Protein AF-A0A9R1TKK9-F1 (afdb_monomer)

Organism: NCBI:txid64838

Nearest PDB structures (foldseek):
  8cr1-assembly1_D  TM=7.725E-01  e=4.213E-05  Homo sapiens
  7tut-assembly1_8  TM=3.508E-01  e=3.338E-03  Canis lupus

InterPro domains:
  IPR028945 Get1 family [PF04420] (3-150)
  IPR029012 Helix hairpin bin domain superfamily [G3DSA:1.10.287.660] (28-94)

Mean predicted aligned error: 10.41 Å

pLDDT: mean 79.38, std 7.48, range [54.69, 91.5]

Structure (mmCIF, N/CA/C/O backbone):
data_AF-A0A9R1TKK9-F1
#
_entry.id   AF-A0A9R1TKK9-F1
#
loop_
_atom_site.group_PDB
_atom_site.id
_atom_site.type_symbol
_atom_site.label_atom_id
_atom_site.label_alt_id
_atom_site.label_comp_id
_atom_site.label_asym_id
_atom_site.label_entity_id
_atom_site.label_seq_id
_atom_site.pdbx_PDB_ins_code
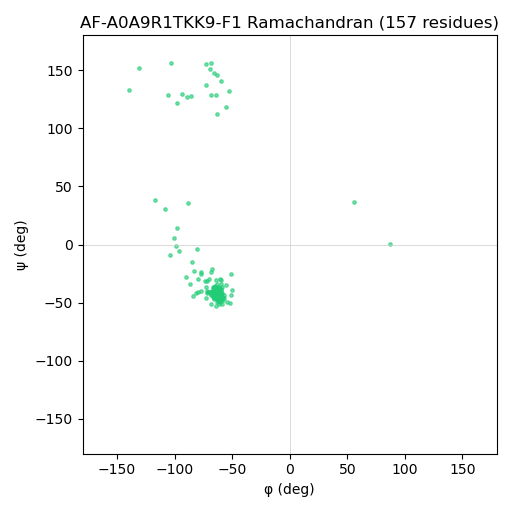_atom_site.Cartn_x
_atom_site.Cartn_y
_atom_site.Cartn_z
_atom_site.occupancy
_atom_site.B_iso_or_equiv
_atom_site.auth_seq_id
_atom_site.auth_comp_id
_atom_site.auth_asym_id
_atom_site.auth_atom_id
_atom_site.pdbx_PDB_model_num
ATOM 1 N N . MET A 1 1 ? 19.587 -10.840 -26.053 1.00 54.69 1 MET A N 1
ATOM 2 C CA . MET A 1 1 ? 18.250 -10.452 -26.552 1.00 54.69 1 MET A CA 1
ATOM 3 C C . MET A 1 1 ? 17.150 -10.858 -25.569 1.00 54.69 1 MET A C 1
ATOM 5 O O . MET A 1 1 ? 16.630 -9.990 -24.890 1.00 54.69 1 MET A O 1
ATOM 9 N N . SER A 1 2 ? 16.843 -12.150 -25.385 1.00 66.88 2 SER A N 1
ATOM 10 C CA . SER A 1 2 ? 15.667 -12.594 -24.603 1.00 66.88 2 SER A CA 1
ATOM 11 C C . SER A 1 2 ? 15.755 -12.356 -23.087 1.00 66.88 2 SER A C 1
ATOM 13 O O . SER A 1 2 ? 14.739 -12.148 -22.432 1.00 66.88 2 SER A O 1
ATOM 15 N N . THR A 1 3 ? 16.958 -12.361 -22.510 1.00 74.88 3 THR A N 1
ATOM 16 C CA . THR A 1 3 ? 17.160 -12.259 -21.055 1.00 74.88 3 THR A CA 1
ATOM 17 C C . THR A 1 3 ? 16.78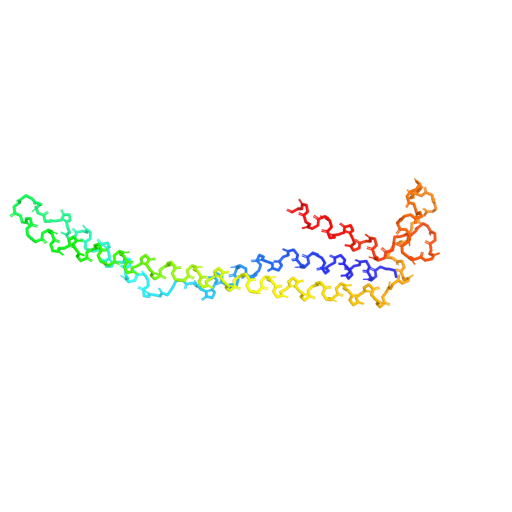4 -10.888 -20.494 1.00 74.88 3 THR A C 1
ATOM 19 O O . THR A 1 3 ? 16.105 -10.828 -19.477 1.00 74.88 3 THR A O 1
ATOM 22 N N . LEU A 1 4 ? 17.138 -9.786 -21.165 1.00 73.56 4 LEU A N 1
ATOM 23 C CA . LEU A 1 4 ? 16.792 -8.425 -20.721 1.00 73.56 4 LEU A CA 1
ATOM 24 C C . LEU A 1 4 ? 15.287 -8.155 -20.776 1.00 73.56 4 LEU A C 1
ATOM 26 O O . LEU A 1 4 ? 14.731 -7.527 -19.872 1.00 73.56 4 LEU A O 1
ATOM 30 N N . PHE A 1 5 ? 14.616 -8.663 -21.808 1.00 74.69 5 PHE A N 1
ATOM 31 C CA . PHE A 1 5 ? 13.164 -8.591 -21.912 1.00 74.69 5 PHE A CA 1
ATOM 32 C C . PHE A 1 5 ? 12.489 -9.356 -20.767 1.00 74.69 5 PHE A C 1
ATOM 34 O O . PHE A 1 5 ? 11.639 -8.798 -20.075 1.00 74.69 5 PHE A O 1
ATOM 41 N N . ILE A 1 6 ? 12.918 -10.594 -20.501 1.00 78.75 6 ILE A N 1
ATOM 42 C CA . ILE A 1 6 ? 12.374 -11.418 -19.409 1.00 78.75 6 ILE A CA 1
ATOM 43 C C . ILE A 1 6 ? 12.658 -10.777 -18.042 1.00 78.75 6 ILE A C 1
ATOM 45 O O . ILE A 1 6 ? 11.768 -10.700 -17.198 1.00 78.75 6 ILE A O 1
ATOM 49 N N . ILE A 1 7 ? 13.870 -10.266 -17.815 1.00 79.00 7 ILE A N 1
ATOM 50 C CA . ILE A 1 7 ? 14.256 -9.630 -16.545 1.00 79.00 7 ILE A CA 1
ATOM 51 C C . ILE A 1 7 ? 13.472 -8.334 -16.320 1.00 79.00 7 ILE A C 1
ATOM 53 O O . ILE A 1 7 ? 12.946 -8.120 -15.232 1.00 79.00 7 ILE A O 1
ATOM 57 N N . SER A 1 8 ? 13.347 -7.478 -17.339 1.00 76.56 8 SER A N 1
ATOM 58 C CA . SER A 1 8 ? 12.584 -6.233 -17.204 1.00 76.56 8 SER A CA 1
ATOM 59 C C . SER A 1 8 ? 11.106 -6.523 -16.951 1.00 76.56 8 SER A C 1
ATOM 61 O O . SER A 1 8 ? 10.565 -6.073 -15.948 1.00 76.56 8 SER A O 1
ATOM 63 N N . THR A 1 9 ? 10.459 -7.339 -17.785 1.00 79.81 9 THR A N 1
ATOM 64 C CA . THR A 1 9 ? 9.035 -7.683 -17.621 1.00 79.81 9 THR A CA 1
ATOM 65 C C . THR A 1 9 ? 8.737 -8.356 -16.281 1.00 79.81 9 THR A C 1
ATOM 67 O O . THR A 1 9 ? 7.783 -7.966 -15.606 1.00 79.81 9 THR A O 1
ATOM 70 N N . SER A 1 10 ? 9.573 -9.302 -15.842 1.00 80.38 10 SER A N 1
ATOM 71 C CA . SER A 1 10 ? 9.415 -9.950 -14.533 1.00 80.38 10 SER A CA 1
ATOM 72 C C . SER A 1 10 ? 9.585 -8.978 -13.361 1.00 80.38 10 SER A C 1
ATOM 74 O O . SER A 1 10 ? 8.819 -9.061 -12.401 1.00 80.38 10 SER A O 1
ATOM 76 N N . LEU A 1 11 ? 10.504 -8.010 -13.446 1.00 79.62 11 LEU A N 1
ATOM 77 C CA . LEU A 1 11 ? 10.680 -6.980 -12.417 1.00 79.62 11 LEU A CA 1
ATOM 78 C C . LEU A 1 11 ? 9.426 -6.103 -12.257 1.00 79.62 11 LEU A C 1
ATOM 80 O O . LEU A 1 11 ? 9.026 -5.800 -11.129 1.00 79.62 11 LEU A O 1
ATOM 84 N N . TYR A 1 12 ? 8.780 -5.723 -13.365 1.00 78.50 12 TYR A N 1
ATOM 85 C CA . TYR A 1 12 ? 7.539 -4.941 -13.324 1.00 78.50 12 TYR A CA 1
ATOM 86 C C . TYR A 1 12 ? 6.353 -5.767 -12.814 1.00 78.50 12 TYR A C 1
ATOM 88 O O . TYR A 1 12 ? 5.597 -5.279 -11.973 1.00 78.50 12 TYR A O 1
ATOM 96 N N . LEU A 1 13 ? 6.225 -7.033 -13.224 1.00 80.44 13 LEU A N 1
ATOM 97 C CA . LEU A 1 13 ? 5.207 -7.937 -12.671 1.00 80.44 13 LEU A CA 1
ATOM 98 C C . LEU A 1 13 ? 5.378 -8.124 -11.160 1.00 80.44 13 LEU A C 1
ATOM 100 O O . LEU A 1 13 ? 4.409 -8.058 -10.404 1.00 80.44 13 LEU A O 1
ATOM 104 N N . PHE A 1 14 ? 6.617 -8.283 -10.697 1.00 80.69 14 PHE A N 1
ATOM 105 C CA . PHE A 1 14 ? 6.912 -8.391 -9.273 1.00 80.69 14 PHE A CA 1
ATOM 106 C C . PHE A 1 14 ? 6.528 -7.112 -8.517 1.00 80.69 14 PHE A C 1
ATOM 108 O O . PHE A 1 14 ? 5.917 -7.181 -7.449 1.00 80.69 14 PHE A O 1
ATOM 115 N N . SER A 1 15 ? 6.799 -5.938 -9.097 1.00 79.19 15 SER A N 1
ATOM 116 C CA . SER A 1 15 ? 6.416 -4.646 -8.511 1.00 79.19 15 SER A CA 1
ATOM 117 C C . SER A 1 15 ? 4.905 -4.485 -8.301 1.00 79.19 15 SER A C 1
ATOM 119 O O . SER A 1 15 ? 4.494 -3.851 -7.329 1.00 79.19 15 SER A O 1
ATOM 121 N N . TYR A 1 16 ? 4.083 -5.113 -9.149 1.00 80.75 16 TYR A N 1
ATOM 122 C CA . TYR A 1 16 ? 2.624 -5.113 -9.024 1.00 80.75 16 TYR A CA 1
ATOM 123 C C . TYR A 1 16 ? 2.130 -5.993 -7.866 1.00 80.75 16 TYR A C 1
ATOM 125 O O . TYR A 1 16 ? 1.182 -5.646 -7.162 1.00 80.75 16 TYR A O 1
ATOM 133 N N . VAL A 1 17 ? 2.795 -7.125 -7.629 1.00 83.00 17 VAL A N 1
ATOM 134 C CA . VAL A 1 17 ? 2.405 -8.092 -6.590 1.00 83.00 17 VAL A CA 1
ATOM 135 C C . VAL A 1 17 ? 2.859 -7.646 -5.191 1.00 83.00 17 VAL A C 1
ATOM 137 O O . VAL A 1 17 ? 2.178 -7.926 -4.200 1.00 83.00 17 VAL A O 1
ATOM 140 N N . ILE A 1 18 ? 3.965 -6.898 -5.092 1.00 84.88 18 ILE A N 1
ATOM 141 C CA . ILE A 1 18 ? 4.553 -6.445 -3.819 1.00 84.88 18 ILE A CA 1
ATOM 142 C C . ILE A 1 18 ? 3.544 -5.740 -2.882 1.00 84.88 18 ILE A C 1
ATOM 144 O O . ILE A 1 18 ? 3.460 -6.141 -1.720 1.00 84.88 18 ILE A O 1
ATOM 148 N N . PRO A 1 19 ? 2.748 -4.737 -3.308 1.00 83.75 19 PRO A N 1
ATOM 149 C CA . PRO A 1 19 ? 1.783 -4.073 -2.427 1.00 83.75 19 PRO A CA 1
ATOM 150 C C . PRO A 1 19 ? 0.738 -5.026 -1.833 1.00 83.75 19 PRO A C 1
ATOM 152 O O . PRO A 1 19 ? 0.347 -4.873 -0.673 1.00 83.75 19 PRO A O 1
ATOM 155 N N . SER A 1 20 ? 0.296 -6.020 -2.605 1.00 85.12 20 SER A N 1
ATOM 156 C CA . SER A 1 20 ? -0.656 -7.040 -2.154 1.00 85.12 20 SER A CA 1
ATOM 157 C C . SER A 1 20 ? -0.026 -7.959 -1.110 1.00 85.12 20 SER A C 1
ATOM 159 O O . SER A 1 20 ? -0.623 -8.207 -0.061 1.00 85.12 20 SER A O 1
ATOM 161 N N . VAL A 1 21 ? 1.220 -8.379 -1.340 1.00 86.25 21 VAL A N 1
ATOM 162 C CA . VAL A 1 21 ? 1.993 -9.189 -0.389 1.00 86.25 21 VAL A CA 1
ATOM 163 C C . VAL A 1 21 ? 2.266 -8.414 0.902 1.00 86.25 21 VAL A C 1
ATOM 165 O O . VAL A 1 21 ? 2.040 -8.944 1.985 1.00 86.25 21 VAL A O 1
ATOM 168 N N . ILE A 1 22 ? 2.658 -7.138 0.820 1.00 88.00 22 ILE A N 1
ATOM 169 C CA . ILE A 1 22 ? 2.870 -6.274 1.994 1.00 88.00 22 ILE A CA 1
ATOM 170 C C . ILE A 1 22 ? 1.585 -6.156 2.814 1.00 88.00 22 ILE A C 1
ATOM 172 O O . ILE A 1 22 ? 1.618 -6.322 4.032 1.00 88.00 22 ILE A O 1
ATOM 176 N N . LYS A 1 23 ? 0.436 -5.902 2.175 1.00 86.38 23 LYS A N 1
ATOM 177 C CA . LYS A 1 23 ? -0.856 -5.835 2.878 1.00 86.38 23 LYS A CA 1
ATOM 178 C C . LYS A 1 23 ? -1.193 -7.143 3.589 1.00 86.38 23 LYS A C 1
ATOM 180 O O . LYS A 1 23 ? -1.725 -7.093 4.700 1.00 86.38 23 LYS A O 1
ATOM 185 N N . TYR A 1 24 ? -0.886 -8.277 2.961 1.00 87.06 24 TYR A N 1
ATOM 186 C CA . TYR A 1 24 ? -1.112 -9.600 3.533 1.00 87.06 24 TYR A CA 1
ATOM 187 C C . TYR A 1 24 ? -0.190 -9.864 4.730 1.00 87.06 24 TYR A C 1
ATOM 189 O O . TYR A 1 24 ? -0.683 -10.154 5.816 1.00 87.06 24 TYR A O 1
ATOM 197 N N . ILE A 1 25 ? 1.122 -9.659 4.577 1.00 86.38 25 ILE A N 1
ATOM 198 C CA . ILE A 1 25 ? 2.121 -9.848 5.644 1.00 86.38 25 ILE A CA 1
ATOM 199 C C . ILE A 1 25 ? 1.836 -8.921 6.825 1.00 86.38 25 ILE A C 1
ATOM 201 O O . ILE A 1 25 ? 1.789 -9.368 7.968 1.00 86.38 25 ILE A O 1
ATOM 205 N N . VAL A 1 26 ? 1.600 -7.633 6.566 1.00 86.19 26 VAL A N 1
ATOM 206 C CA . VAL A 1 26 ? 1.278 -6.666 7.622 1.00 86.19 26 VAL A CA 1
ATOM 207 C C . VAL A 1 26 ? -0.078 -7.001 8.251 1.00 86.19 26 VAL A C 1
ATOM 209 O O . VAL A 1 26 ? -0.236 -6.878 9.458 1.00 86.19 26 VAL A O 1
ATOM 212 N N . GLY A 1 27 ? -1.060 -7.464 7.476 1.00 82.81 27 GLY A N 1
ATOM 213 C CA . GLY A 1 27 ? -2.333 -7.944 8.020 1.00 82.81 27 GLY A CA 1
ATOM 214 C C . GLY A 1 27 ? -2.177 -9.148 8.944 1.00 82.81 27 GLY A C 1
ATOM 215 O O . GLY A 1 27 ? -2.822 -9.193 9.987 1.00 82.81 27 GLY A O 1
ATOM 216 N N . TRP A 1 28 ? -1.294 -10.076 8.588 1.00 82.50 28 TRP A N 1
ATOM 217 C CA . TRP A 1 28 ? -0.985 -11.253 9.390 1.00 82.50 28 TRP A CA 1
ATOM 218 C C . TRP A 1 28 ? -0.195 -10.907 10.657 1.00 82.50 28 TRP A C 1
ATOM 220 O O . TRP A 1 28 ? -0.499 -11.416 11.731 1.00 82.50 28 TRP A O 1
ATOM 230 N N . PHE A 1 29 ? 0.770 -9.990 10.565 1.00 78.75 29 PHE A N 1
ATOM 231 C CA . PHE A 1 29 ? 1.546 -9.546 11.724 1.00 78.75 29 PHE A CA 1
ATOM 232 C C . PHE A 1 29 ? 0.697 -8.739 12.713 1.00 78.75 29 PHE A C 1
ATOM 234 O O . PHE A 1 29 ? 0.778 -8.928 13.922 1.00 78.75 29 PHE A O 1
ATOM 241 N N . PHE A 1 30 ? -0.174 -7.873 12.196 1.00 74.44 30 PHE A N 1
ATOM 242 C CA . PHE A 1 30 ? -1.159 -7.144 12.987 1.00 74.44 30 PHE A CA 1
ATOM 243 C C . PHE A 1 30 ? -2.458 -7.942 13.130 1.00 74.44 30 PHE A C 1
ATOM 245 O O . PHE A 1 30 ? -3.517 -7.322 13.100 1.00 74.44 30 PHE A O 1
ATOM 252 N N . SER A 1 31 ? -2.428 -9.273 13.242 1.00 72.50 31 SER A N 1
ATOM 253 C CA . SER A 1 31 ? -3.638 -10.067 13.507 1.00 72.50 31 SER A CA 1
ATOM 254 C C . SER A 1 31 ? -4.165 -9.813 14.928 1.00 72.50 31 SER A C 1
ATOM 256 O O . SER A 1 31 ? -3.423 -9.324 15.780 1.00 72.50 31 SER A O 1
ATOM 258 N N . GLU A 1 32 ? -5.464 -10.040 15.171 1.00 63.84 32 GLU A N 1
ATOM 259 C CA . GLU A 1 32 ? -6.120 -9.647 16.432 1.00 63.84 32 GLU A CA 1
ATOM 260 C C . GLU A 1 32 ? -5.403 -10.229 17.659 1.00 63.84 32 GLU A C 1
ATOM 262 O O . GLU A 1 32 ? -5.340 -11.452 17.807 1.00 63.84 32 GLU A O 1
ATOM 267 N N . PRO A 1 33 ? -4.871 -9.380 18.564 1.00 69.00 33 PRO A N 1
ATOM 268 C CA . PRO A 1 33 ? -4.385 -9.847 19.845 1.00 69.00 33 PRO A CA 1
ATOM 269 C C . PRO A 1 33 ? -5.540 -10.507 20.591 1.00 69.00 33 PRO A C 1
ATOM 271 O O . PRO A 1 33 ? -6.654 -9.982 20.619 1.00 69.00 33 PRO A O 1
ATOM 274 N N . LYS A 1 34 ? -5.259 -11.612 21.285 1.00 62.62 34 LYS A N 1
ATOM 275 C CA . LYS A 1 34 ? -6.236 -12.314 22.137 1.00 62.62 34 LYS A CA 1
ATOM 276 C C . LYS A 1 34 ? -6.949 -11.377 23.136 1.00 62.62 34 LYS A C 1
ATOM 278 O O . LYS A 1 34 ? -8.084 -11.635 23.515 1.00 62.62 34 LYS A O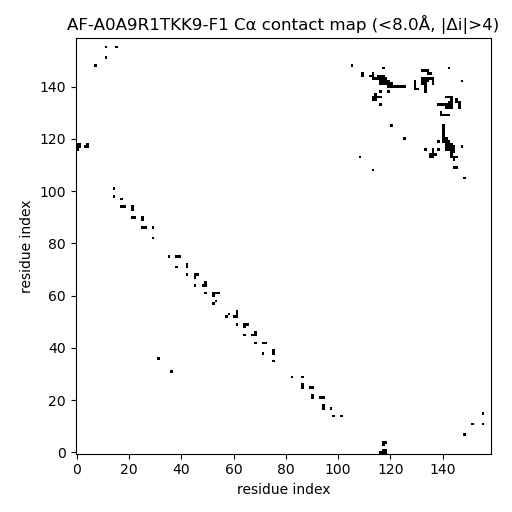 1
ATOM 283 N N . GLY A 1 35 ? -6.318 -10.260 23.513 1.00 62.78 35 GLY A N 1
ATOM 284 C CA . GLY A 1 35 ? -6.917 -9.226 24.364 1.00 62.78 35 GLY A CA 1
ATOM 285 C C . GLY A 1 35 ? -8.138 -8.516 23.759 1.00 62.78 35 GLY A C 1
ATOM 286 O O . GLY A 1 35 ? -9.074 -8.212 24.491 1.00 62.78 35 GLY A O 1
ATOM 287 N N . GLU A 1 36 ? -8.190 -8.305 22.440 1.00 67.50 36 GLU A N 1
ATOM 288 C CA . GLU A 1 36 ? -9.347 -7.666 21.786 1.00 67.50 36 GLU A CA 1
ATOM 289 C C . GLU A 1 36 ? -10.576 -8.585 21.751 1.00 67.50 36 GLU A C 1
ATOM 291 O O . GLU A 1 36 ? -11.708 -8.112 21.859 1.00 67.50 36 GLU A O 1
ATOM 296 N N . GLN A 1 37 ? -10.364 -9.903 21.670 1.00 73.75 37 GLN A N 1
ATOM 297 C CA . GLN A 1 37 ? -11.444 -10.890 21.754 1.00 73.75 37 GLN A CA 1
ATOM 298 C C . GLN A 1 37 ? -12.056 -10.925 23.158 1.00 73.75 37 GLN A C 1
ATOM 300 O O . GLN A 1 37 ? -13.279 -10.957 23.297 1.00 73.75 37 GLN A O 1
ATOM 305 N N . ASN A 1 38 ? -11.220 -10.833 24.197 1.00 75.06 38 ASN A N 1
ATOM 306 C CA . ASN A 1 38 ? -11.686 -10.760 25.581 1.00 75.06 38 ASN A CA 1
ATOM 307 C C . ASN A 1 38 ? -12.522 -9.493 25.822 1.00 75.06 38 ASN A C 1
ATOM 309 O O . ASN A 1 38 ? -13.636 -9.600 26.330 1.00 75.06 38 ASN A O 1
ATOM 313 N N . LEU A 1 39 ? -12.050 -8.328 25.363 1.00 75.12 39 LEU A N 1
ATOM 314 C CA . LEU A 1 39 ? -12.789 -7.058 25.432 1.00 75.12 39 LEU A CA 1
ATOM 315 C C . LEU A 1 39 ? -14.140 -7.121 24.701 1.00 75.12 39 LEU A C 1
ATOM 317 O O . LEU A 1 39 ? -15.150 -6.658 25.230 1.00 75.12 39 LEU A O 1
ATOM 321 N N . ARG A 1 40 ? -14.196 -7.743 23.513 1.00 78.50 40 ARG A N 1
ATOM 322 C CA . ARG A 1 40 ? -15.468 -7.999 22.811 1.00 78.50 40 ARG A CA 1
ATOM 323 C C . ARG A 1 40 ? -16.406 -8.891 23.615 1.00 78.50 40 ARG A C 1
ATOM 325 O O . ARG A 1 40 ? -17.595 -8.598 23.689 1.00 78.50 40 ARG A O 1
ATOM 332 N N . SER A 1 41 ? -15.884 -9.956 24.219 1.00 80.31 41 SER A N 1
ATOM 333 C CA . SER A 1 41 ? -16.692 -10.858 25.041 1.00 80.31 41 SER A CA 1
ATOM 334 C C . SER A 1 41 ? -17.242 -10.165 26.292 1.00 80.31 41 SER A C 1
ATOM 336 O O . SER A 1 41 ? -18.384 -10.407 26.670 1.00 80.31 41 SER A O 1
ATOM 338 N N . GLU A 1 42 ? -16.469 -9.261 26.902 1.00 80.50 42 GLU A N 1
ATOM 339 C CA . GLU A 1 42 ? -16.917 -8.453 28.038 1.00 80.50 42 GLU A CA 1
ATOM 340 C C . GLU A 1 42 ? -17.988 -7.438 27.631 1.00 80.50 42 GLU A C 1
ATOM 342 O O . GLU A 1 42 ? -18.980 -7.310 28.344 1.00 80.50 42 GLU A O 1
ATOM 347 N N . MET A 1 43 ? -17.861 -6.784 26.469 1.00 81.06 43 MET A N 1
ATOM 348 C CA . MET A 1 43 ? -18.921 -5.909 25.946 1.00 81.06 43 MET A CA 1
ATOM 349 C C . MET A 1 43 ? -20.245 -6.668 25.773 1.00 81.06 43 MET A C 1
ATOM 351 O O . MET A 1 43 ? -21.268 -6.210 26.273 1.00 81.06 43 MET A O 1
ATOM 355 N N . ILE A 1 44 ? -20.213 -7.859 25.160 1.00 83.12 44 ILE A N 1
ATOM 356 C CA . ILE A 1 44 ? -21.411 -8.698 24.958 1.00 83.12 44 ILE A CA 1
ATOM 357 C C . ILE A 1 44 ? -22.029 -9.121 26.300 1.00 83.12 44 ILE A C 1
ATOM 359 O O . ILE A 1 44 ? -23.250 -9.108 26.450 1.00 83.12 44 ILE A O 1
ATOM 363 N N . LYS A 1 45 ? -21.202 -9.463 27.298 1.00 85.75 45 LYS A N 1
ATOM 364 C CA . LYS A 1 45 ? -21.677 -9.808 28.649 1.00 85.75 45 LYS A CA 1
ATOM 365 C C . LYS A 1 45 ? -22.366 -8.629 29.337 1.00 85.75 45 LYS A C 1
ATOM 367 O O . LYS A 1 45 ? -23.437 -8.818 29.906 1.00 85.75 45 LYS A O 1
ATOM 372 N N . LEU A 1 46 ? -21.785 -7.426 29.274 1.00 79.12 46 LEU A N 1
ATOM 373 C CA . LEU A 1 46 ? -22.411 -6.226 29.841 1.00 79.12 46 LEU A CA 1
ATOM 374 C C . LEU A 1 46 ? -23.711 -5.861 29.111 1.00 79.12 46 LEU A C 1
ATOM 376 O O . LEU A 1 46 ? -24.658 -5.419 29.755 1.00 79.12 46 LEU A O 1
ATOM 380 N N . GLU A 1 47 ? -23.781 -6.065 27.796 1.00 83.75 47 GLU A N 1
ATOM 381 C CA . GLU A 1 47 ? -24.997 -5.838 27.008 1.00 83.75 47 GLU A CA 1
ATOM 382 C C . GLU A 1 47 ? -26.118 -6.819 27.400 1.00 83.75 47 GLU A C 1
ATOM 384 O O . GLU A 1 47 ? -27.264 -6.407 27.597 1.00 83.75 47 GLU A O 1
ATOM 389 N N . GLN A 1 48 ? -25.782 -8.093 27.636 1.00 82.56 48 GLN A N 1
ATOM 390 C CA . GLN A 1 48 ? -26.717 -9.068 28.208 1.00 82.56 48 GLN A CA 1
ATOM 391 C C . GLN A 1 48 ? -27.165 -8.683 29.624 1.00 82.56 48 GLN A C 1
ATOM 393 O O . GLN A 1 48 ? -28.362 -8.728 29.913 1.00 82.56 48 GLN A O 1
ATOM 398 N N . GLU A 1 49 ? -26.246 -8.254 30.492 1.00 79.50 49 GLU A N 1
ATOM 399 C CA . GLU A 1 49 ? -26.574 -7.816 31.854 1.00 79.50 49 GLU A CA 1
ATOM 400 C C . GLU A 1 49 ? -27.535 -6.617 31.834 1.00 79.50 49 GLU A C 1
ATOM 402 O O . GLU A 1 49 ? -28.545 -6.624 32.535 1.00 79.50 49 GLU A O 1
ATOM 407 N N . MET A 1 50 ? -27.308 -5.637 30.953 1.00 76.69 50 MET A N 1
ATOM 408 C CA . MET A 1 50 ? -28.232 -4.516 30.762 1.00 76.69 50 MET A CA 1
ATOM 409 C C . MET A 1 50 ? -29.620 -4.950 30.290 1.00 76.69 50 MET A C 1
ATOM 411 O O . MET A 1 50 ? -30.606 -4.373 30.741 1.00 76.69 50 MET A O 1
ATOM 415 N N . SER A 1 51 ? -29.704 -5.942 29.398 1.00 78.06 51 SER A N 1
ATOM 416 C CA . SER A 1 51 ? -30.985 -6.452 28.887 1.00 78.06 51 SER A CA 1
ATOM 417 C C . SER A 1 51 ? -31.805 -7.200 29.945 1.00 78.06 51 SER A C 1
ATOM 419 O O . SER A 1 51 ? -33.025 -7.281 29.831 1.00 78.06 51 SER A O 1
ATOM 421 N N . SER A 1 52 ? -31.142 -7.719 30.985 1.00 78.75 52 SER A N 1
ATOM 422 C CA . SER A 1 52 ? -31.779 -8.439 32.095 1.00 78.75 52 SER A CA 1
ATOM 423 C C . SER A 1 52 ? -32.314 -7.529 33.208 1.00 78.75 52 SER A C 1
ATOM 425 O O . SER A 1 52 ? -33.103 -7.977 34.038 1.00 78.75 52 SER A O 1
ATOM 427 N N . ILE A 1 53 ? -31.901 -6.257 33.238 1.00 78.31 53 ILE A N 1
ATOM 428 C CA . ILE A 1 53 ? -32.295 -5.283 34.263 1.00 78.31 53 ILE A CA 1
ATOM 429 C C . ILE A 1 53 ? -33.516 -4.493 33.772 1.00 78.31 53 ILE A C 1
ATOM 431 O O . ILE A 1 53 ? -33.490 -3.909 32.689 1.00 78.31 53 ILE A O 1
ATOM 435 N N . SER A 1 54 ? -34.569 -4.405 34.595 1.00 70.38 54 SER A N 1
ATOM 436 C CA . SER A 1 54 ? -35.708 -3.515 34.328 1.00 70.38 54 SER A CA 1
ATOM 437 C C . SER A 1 54 ? -35.238 -2.058 34.339 1.00 70.38 54 SER A C 1
ATOM 439 O O . SER A 1 54 ? -34.852 -1.517 35.377 1.00 70.38 54 SER A O 1
ATOM 441 N N . MET A 1 55 ? -35.261 -1.410 33.171 1.00 72.31 55 MET A N 1
ATOM 442 C CA . MET A 1 55 ? -34.854 -0.008 33.002 1.00 72.31 55 MET A CA 1
ATOM 443 C C . MET A 1 55 ? -35.706 0.952 33.849 1.00 72.31 55 MET A C 1
ATOM 445 O O . MET A 1 55 ? -35.214 2.001 34.262 1.00 72.31 55 MET A O 1
ATOM 449 N N . VAL A 1 56 ? -36.968 0.590 34.099 1.00 70.44 56 VAL A N 1
ATOM 450 C CA . VAL A 1 56 ? -37.956 1.424 34.795 1.00 70.44 56 VAL A CA 1
ATOM 451 C C . VAL A 1 56 ? -37.827 1.285 36.314 1.00 70.44 56 VAL A C 1
ATOM 453 O O . VAL A 1 56 ? -37.793 2.299 37.006 1.00 70.44 56 VAL A O 1
ATOM 456 N N . ASP A 1 57 ? -37.666 0.061 36.828 1.00 76.94 57 ASP A N 1
ATOM 457 C CA . ASP A 1 57 ? -37.620 -0.192 38.278 1.00 76.94 57 ASP A CA 1
ATOM 458 C C . ASP A 1 57 ? -36.208 -0.032 38.868 1.00 76.94 57 ASP A C 1
ATOM 460 O O . ASP A 1 57 ? -36.036 0.437 39.992 1.00 76.94 57 ASP A O 1
ATOM 464 N N . GLU A 1 58 ? -35.169 -0.374 38.098 1.00 81.81 58 GLU A N 1
ATOM 465 C CA . GLU A 1 58 ? -33.768 -0.369 38.537 1.00 81.81 58 GLU A CA 1
ATOM 466 C C . GLU A 1 58 ? -32.906 0.636 37.748 1.00 81.81 58 GLU A C 1
ATOM 468 O O . GLU A 1 58 ? -31.725 0.395 37.472 1.00 81.81 58 GLU A O 1
ATOM 473 N N . PHE A 1 59 ? -33.455 1.811 37.413 1.00 82.25 59 PHE A N 1
ATOM 474 C CA . PHE A 1 59 ? -32.781 2.830 36.590 1.00 82.25 59 PHE A CA 1
ATOM 475 C C . PHE A 1 59 ? -31.359 3.186 37.069 1.00 82.25 59 PHE A C 1
ATOM 477 O O . PHE A 1 59 ? -30.435 3.342 36.267 1.00 82.25 59 PHE A O 1
ATOM 484 N N . SER A 1 60 ? -31.139 3.268 38.387 1.00 84.25 60 SER A N 1
ATOM 485 C CA . SER A 1 60 ? -29.812 3.529 38.974 1.00 84.25 60 SER A CA 1
ATOM 486 C C . SER A 1 60 ? -28.800 2.425 38.646 1.00 84.25 60 SER A C 1
ATOM 488 O O . SER A 1 60 ? -27.638 2.702 38.326 1.00 84.25 60 SER A O 1
ATOM 490 N N . ARG A 1 61 ? -29.240 1.163 38.681 1.00 82.94 61 ARG A N 1
ATOM 491 C CA . ARG A 1 61 ? -28.415 -0.007 38.370 1.00 82.94 61 ARG A CA 1
ATOM 492 C C . ARG A 1 61 ? -28.153 -0.088 36.868 1.00 82.94 61 ARG A C 1
ATOM 494 O O . ARG A 1 61 ? -26.991 -0.178 36.474 1.00 82.94 61 ARG A O 1
ATOM 501 N N . TYR A 1 62 ? -29.193 0.095 36.052 1.00 84.00 62 TYR A N 1
ATOM 502 C CA . TYR A 1 62 ? -29.088 0.181 34.594 1.00 84.00 62 TYR A CA 1
ATOM 503 C C . TYR A 1 62 ? -28.088 1.263 34.159 1.00 84.00 62 TYR A C 1
ATOM 505 O O . TYR A 1 62 ? -27.158 0.993 33.403 1.00 84.00 62 TYR A O 1
ATOM 513 N N . THR A 1 63 ? -28.196 2.477 34.709 1.00 85.56 63 THR A N 1
ATOM 514 C CA . THR A 1 63 ? -27.312 3.602 34.362 1.00 85.56 63 THR A CA 1
ATOM 515 C C . THR A 1 63 ? -25.849 3.316 34.712 1.00 85.56 63 THR A C 1
ATOM 517 O O . THR A 1 63 ? -24.942 3.702 33.970 1.00 85.56 63 THR A O 1
ATOM 520 N N . LYS A 1 64 ? -25.584 2.615 35.823 1.00 88.94 64 LYS A N 1
ATOM 521 C CA . LYS A 1 64 ? -24.222 2.199 36.194 1.00 88.94 64 LYS A CA 1
ATOM 522 C C . LYS A 1 64 ? -23.645 1.193 35.197 1.00 88.94 64 LYS A C 1
ATOM 524 O O . LYS A 1 64 ? -22.496 1.366 34.789 1.00 88.94 64 LYS A O 1
ATOM 529 N N . VAL A 1 65 ? -24.417 0.182 34.794 1.00 84.50 65 VAL A N 1
ATOM 530 C CA . VAL A 1 65 ? -23.972 -0.813 33.800 1.00 84.50 65 VAL A CA 1
ATOM 531 C C . VAL A 1 65 ? -23.794 -0.157 32.426 1.00 84.50 65 VAL A C 1
ATOM 533 O O . VAL A 1 65 ? -22.749 -0.331 31.806 1.00 84.50 65 VAL A O 1
ATOM 536 N N . GLN A 1 66 ? -24.712 0.721 32.015 1.00 83.19 66 GLN A N 1
ATOM 537 C CA . GLN A 1 66 ? -24.629 1.472 30.758 1.00 83.19 66 GLN A CA 1
ATOM 538 C C . GLN A 1 66 ? -23.376 2.357 30.673 1.00 83.19 66 GLN A C 1
ATOM 540 O O . GLN A 1 66 ? -22.715 2.416 29.633 1.00 83.19 66 GLN A O 1
ATOM 545 N N . ARG A 1 67 ? -22.996 3.027 31.771 1.00 90.00 67 ARG A N 1
ATOM 546 C CA . ARG A 1 67 ? -21.749 3.812 31.831 1.00 90.00 67 ARG A CA 1
ATOM 547 C C . ARG A 1 67 ? -20.513 2.925 31.701 1.00 90.00 67 ARG A C 1
ATOM 549 O O . ARG A 1 67 ? -19.585 3.297 30.988 1.00 90.00 67 ARG A O 1
ATOM 556 N N . LYS A 1 68 ? -20.503 1.756 32.354 1.00 86.25 68 LYS A N 1
ATOM 557 C CA . LYS A 1 68 ? -19.411 0.780 32.211 1.00 86.25 68 LYS A CA 1
ATOM 558 C C . LYS A 1 68 ? -19.307 0.267 30.773 1.00 86.25 68 LYS A C 1
ATOM 560 O O . LYS A 1 68 ? -18.210 0.260 30.227 1.00 86.25 68 LYS A O 1
ATOM 565 N N . HIS A 1 69 ? -20.432 -0.085 30.151 1.00 85.31 69 HIS A N 1
ATOM 566 C CA . HIS A 1 69 ? -20.480 -0.550 28.765 1.00 85.31 69 HIS A CA 1
ATOM 567 C C . HIS A 1 69 ? -20.005 0.530 27.784 1.00 85.31 69 HIS A C 1
ATOM 569 O O . HIS A 1 69 ? -19.147 0.275 26.943 1.00 85.31 69 HIS A O 1
ATOM 575 N N . THR A 1 70 ? -20.492 1.765 27.940 1.00 88.06 70 THR A N 1
ATOM 576 C CA . THR A 1 70 ? -20.068 2.906 27.113 1.00 88.06 70 THR A CA 1
ATOM 577 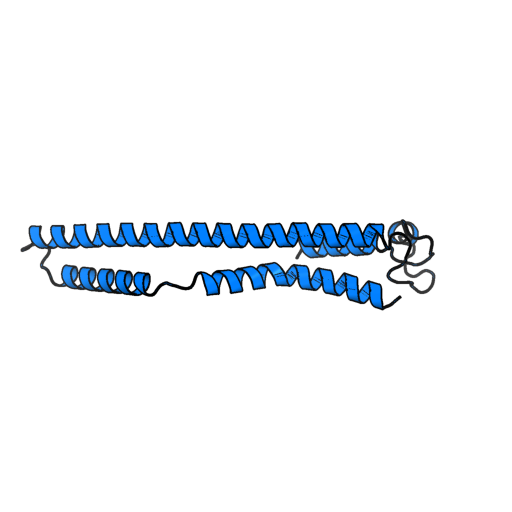C C . THR A 1 70 ? -18.564 3.152 27.223 1.00 88.06 70 THR A C 1
ATOM 579 O O . THR A 1 70 ? -17.901 3.296 26.198 1.00 88.06 70 THR A O 1
ATOM 582 N N . LYS A 1 71 ? -18.014 3.131 28.445 1.00 90.50 71 LYS A N 1
ATOM 583 C CA . LYS A 1 71 ? -16.576 3.297 28.671 1.00 90.50 71 LYS A CA 1
ATOM 584 C C . LYS A 1 71 ? -15.765 2.185 28.000 1.00 90.50 71 LYS A C 1
ATOM 586 O O . LYS A 1 71 ? -14.835 2.474 27.257 1.00 90.50 71 LYS A O 1
ATOM 591 N N . LEU A 1 72 ? -16.161 0.925 28.196 1.00 86.06 72 LEU A N 1
ATOM 592 C CA . LEU A 1 72 ? -15.479 -0.229 27.603 1.00 86.06 72 LEU A CA 1
ATOM 593 C C . LEU A 1 72 ? -15.502 -0.187 26.066 1.00 86.06 72 LEU A C 1
ATOM 595 O O . LEU A 1 72 ? -14.510 -0.505 25.412 1.00 86.06 72 LEU A O 1
ATOM 599 N N . ARG A 1 73 ? -16.621 0.259 25.484 1.00 84.56 73 ARG A N 1
ATOM 600 C CA . ARG A 1 73 ? -16.773 0.454 24.038 1.00 84.56 73 ARG A CA 1
ATOM 601 C C . ARG A 1 73 ? -15.870 1.563 23.502 1.00 84.56 73 ARG A C 1
ATOM 603 O O . ARG A 1 73 ? -15.325 1.423 22.406 1.00 84.56 73 ARG A O 1
ATOM 610 N N . GLU A 1 74 ? -15.735 2.661 24.238 1.00 88.25 74 GLU A N 1
ATOM 611 C CA . GLU A 1 74 ? -14.847 3.764 23.871 1.00 88.25 74 GLU A CA 1
ATOM 612 C C . GLU A 1 74 ? -13.377 3.331 23.920 1.00 88.25 74 GLU A C 1
ATOM 614 O O . GLU A 1 74 ? -12.654 3.523 22.940 1.00 88.25 74 GLU A O 1
ATOM 619 N N . ASP A 1 75 ? -12.973 2.636 24.986 1.00 87.00 75 ASP A N 1
ATOM 620 C CA . ASP A 1 75 ? -11.633 2.057 25.123 1.00 87.00 75 ASP A CA 1
ATOM 621 C C . ASP A 1 75 ? -11.334 1.077 23.976 1.00 87.00 75 ASP A C 1
ATOM 623 O O . ASP A 1 75 ? -10.300 1.183 23.312 1.00 87.00 75 ASP A O 1
ATOM 627 N N . PHE A 1 76 ? -12.273 0.182 23.653 1.00 83.12 76 PHE A N 1
ATOM 628 C CA . PHE A 1 76 ? -12.144 -0.741 22.523 1.00 83.12 76 PHE A CA 1
ATOM 629 C C . PHE A 1 76 ? -11.995 -0.007 21.182 1.00 83.12 76 PHE A C 1
ATOM 631 O O . PHE A 1 76 ? -11.106 -0.325 20.387 1.00 83.12 76 PHE A O 1
ATOM 638 N N . LYS A 1 77 ? -12.827 1.010 20.923 1.00 86.25 77 LYS A N 1
ATOM 639 C CA . LYS A 1 77 ? -12.752 1.811 19.692 1.00 86.25 77 LYS A CA 1
ATOM 640 C C . LYS A 1 77 ? -11.409 2.536 19.572 1.00 86.25 77 LYS A C 1
ATOM 642 O O . LYS A 1 77 ? -10.861 2.604 18.471 1.00 86.25 77 LYS A O 1
ATOM 647 N N . ASN A 1 78 ? -10.878 3.049 20.679 1.00 88.56 78 ASN A N 1
ATOM 648 C CA . ASN A 1 78 ? -9.576 3.710 20.724 1.00 88.56 78 ASN A CA 1
ATOM 649 C C . ASN A 1 78 ? -8.430 2.730 20.443 1.00 88.56 78 ASN A C 1
ATOM 651 O O . ASN A 1 78 ? -7.551 3.029 19.637 1.00 88.56 78 ASN A O 1
ATOM 655 N N . LEU A 1 79 ? -8.463 1.529 21.023 1.00 86.38 79 LEU A N 1
ATOM 656 C CA . LEU A 1 79 ? -7.466 0.490 20.744 1.00 86.38 79 LEU A CA 1
ATOM 657 C C . LEU A 1 79 ? -7.469 0.081 19.263 1.00 86.38 79 LEU A C 1
ATOM 659 O O . LEU A 1 79 ? -6.417 0.056 18.616 1.00 86.38 79 LEU A O 1
ATOM 663 N N . VAL A 1 80 ? -8.657 -0.162 18.700 1.00 84.56 80 VAL A N 1
ATOM 664 C CA . VAL A 1 80 ? -8.812 -0.524 17.284 1.00 84.56 80 VAL A CA 1
ATOM 665 C C . VAL A 1 80 ? -8.354 0.614 16.370 1.00 84.56 80 VAL A C 1
ATOM 667 O O . VAL A 1 80 ? -7.665 0.360 15.382 1.00 84.56 80 VAL A O 1
ATOM 670 N N . SER A 1 81 ? -8.683 1.871 16.682 1.00 85.50 81 SER A N 1
ATOM 671 C CA . SER A 1 81 ? -8.281 3.017 15.859 1.00 85.50 81 SER A CA 1
ATOM 672 C C . SER A 1 81 ? -6.763 3.229 15.869 1.00 85.50 81 SER A C 1
ATOM 674 O O . SER A 1 81 ? -6.163 3.398 14.802 1.00 85.50 81 SER A O 1
ATOM 676 N N . VAL A 1 82 ? -6.118 3.118 17.036 1.00 88.12 82 VAL A N 1
ATOM 677 C CA . VAL A 1 82 ? -4.656 3.177 17.170 1.00 88.12 82 VAL A CA 1
ATOM 678 C C . VAL A 1 82 ? -4.009 2.063 16.351 1.00 88.12 82 VAL A C 1
ATOM 680 O O . VAL A 1 82 ? -3.116 2.342 15.547 1.00 88.12 82 VAL A O 1
ATOM 683 N N . ARG A 1 83 ? -4.498 0.823 16.455 1.00 84.69 83 ARG A N 1
ATOM 684 C CA . ARG A 1 83 ? -3.962 -0.307 15.684 1.00 84.69 83 ARG A CA 1
ATOM 685 C C . ARG A 1 83 ? -4.179 -0.159 14.183 1.00 84.69 83 ARG A C 1
ATOM 687 O O . ARG A 1 83 ? -3.250 -0.414 13.418 1.00 84.69 83 ARG A O 1
ATOM 694 N N . MET A 1 84 ? -5.358 0.277 13.743 1.00 86.00 84 MET A N 1
ATOM 695 C CA . MET A 1 84 ? -5.609 0.551 12.325 1.00 86.00 84 MET A CA 1
ATOM 696 C C . MET A 1 84 ? -4.670 1.638 11.798 1.00 86.00 84 MET A C 1
ATOM 698 O O . MET A 1 84 ? -4.118 1.485 10.709 1.00 86.00 84 MET A O 1
ATOM 702 N N . SER A 1 85 ? -4.422 2.690 12.584 1.00 87.56 85 SER A N 1
ATOM 703 C CA . SER A 1 85 ? -3.484 3.750 12.209 1.00 87.56 85 SER A CA 1
ATOM 704 C C . SER A 1 85 ? -2.038 3.244 12.128 1.00 87.56 85 SER A C 1
ATOM 706 O O . SER A 1 85 ? -1.332 3.561 11.171 1.00 87.56 85 SER A O 1
ATOM 708 N N . ALA A 1 86 ? -1.606 2.399 13.070 1.00 87.81 86 ALA A N 1
ATOM 709 C CA . ALA A 1 86 ? -0.280 1.785 13.066 1.00 87.81 86 ALA A CA 1
ATOM 710 C C . ALA A 1 86 ? -0.105 0.836 11.872 1.00 87.81 86 ALA A C 1
ATOM 712 O O . ALA A 1 86 ? 0.900 0.908 11.165 1.00 87.81 86 ALA A O 1
ATOM 713 N N . ARG A 1 87 ? -1.121 0.012 11.584 1.00 87.69 87 ARG A N 1
ATOM 714 C CA . ARG A 1 87 ? -1.162 -0.873 10.415 1.00 87.69 87 ARG A CA 1
ATOM 715 C C . ARG A 1 87 ? -1.075 -0.074 9.116 1.00 87.69 87 ARG A C 1
ATOM 717 O O . ARG A 1 87 ? -0.278 -0.414 8.248 1.00 87.69 87 ARG A O 1
ATOM 724 N N . ALA A 1 88 ? -1.863 0.993 8.984 1.00 87.75 88 ALA A N 1
ATOM 725 C CA . ALA A 1 88 ? -1.845 1.853 7.804 1.00 87.75 88 ALA A CA 1
ATOM 726 C C . ALA A 1 88 ? -0.474 2.516 7.615 1.00 87.75 88 ALA A C 1
ATOM 728 O O . ALA A 1 88 ? 0.076 2.467 6.516 1.00 87.75 88 ALA A O 1
ATOM 729 N N . LYS A 1 89 ? 0.117 3.057 8.690 1.00 90.25 89 LYS A N 1
ATOM 730 C CA . LYS A 1 89 ? 1.476 3.620 8.670 1.00 90.25 89 LYS A CA 1
ATOM 731 C C . LYS A 1 89 ? 2.513 2.586 8.230 1.00 90.25 89 LYS A C 1
ATOM 733 O O . LYS A 1 89 ? 3.331 2.897 7.371 1.00 90.25 89 LYS A O 1
ATOM 738 N N . ALA A 1 90 ? 2.450 1.360 8.751 1.00 88.31 90 ALA A N 1
ATOM 739 C CA . ALA A 1 90 ? 3.356 0.282 8.363 1.00 88.31 90 ALA A CA 1
ATOM 740 C C . ALA A 1 90 ? 3.199 -0.096 6.881 1.00 88.31 90 ALA A C 1
ATOM 742 O O . ALA A 1 90 ? 4.187 -0.121 6.150 1.00 88.31 90 ALA A O 1
ATOM 743 N N . VAL A 1 91 ? 1.965 -0.321 6.407 1.00 89.56 91 VAL A N 1
ATOM 744 C CA . VAL A 1 91 ? 1.701 -0.616 4.986 1.00 89.56 91 VAL A CA 1
ATOM 745 C C . VAL A 1 91 ? 2.234 0.503 4.096 1.00 89.56 91 VAL A C 1
ATOM 747 O O . VAL A 1 91 ? 2.905 0.217 3.105 1.00 89.56 91 VAL A O 1
ATOM 750 N N . LEU A 1 92 ? 1.971 1.766 4.440 1.00 89.81 92 LEU A N 1
ATOM 751 C CA . LEU A 1 92 ? 2.462 2.914 3.679 1.00 89.81 92 LEU A CA 1
ATOM 752 C C . LEU A 1 92 ? 3.988 2.961 3.653 1.00 89.81 92 LEU A C 1
ATOM 754 O O . LEU A 1 92 ? 4.555 3.111 2.576 1.00 89.81 92 LEU A O 1
ATOM 758 N N . PHE A 1 93 ? 4.640 2.780 4.801 1.00 91.50 93 PHE A N 1
ATOM 759 C CA . PHE A 1 93 ? 6.095 2.787 4.910 1.00 91.50 93 PHE A CA 1
ATOM 760 C C . PHE A 1 93 ? 6.739 1.704 4.036 1.00 91.50 93 PHE A C 1
ATOM 762 O O . PHE A 1 93 ? 7.585 2.021 3.204 1.00 91.50 93 PHE A O 1
ATOM 769 N N . PHE A 1 94 ? 6.289 0.449 4.154 1.00 89.00 94 PHE A N 1
ATOM 770 C CA . PHE A 1 94 ? 6.813 -0.661 3.351 1.00 89.00 94 PHE A CA 1
ATOM 771 C C . PHE A 1 94 ? 6.500 -0.513 1.860 1.00 89.00 94 PHE A C 1
ATOM 773 O O . PHE A 1 94 ? 7.331 -0.822 1.010 1.00 89.00 94 PHE A O 1
ATOM 780 N N . THR A 1 95 ? 5.307 -0.025 1.515 1.00 88.31 95 THR A N 1
ATOM 781 C CA . THR A 1 95 ? 4.950 0.186 0.106 1.00 88.31 95 THR A CA 1
ATOM 782 C C . THR A 1 95 ? 5.784 1.317 -0.494 1.00 88.31 95 THR A C 1
ATOM 784 O O . THR A 1 95 ? 6.243 1.216 -1.630 1.00 88.31 95 THR A O 1
ATOM 787 N N . TYR A 1 96 ? 5.995 2.400 0.254 1.00 89.44 96 TYR A N 1
ATOM 788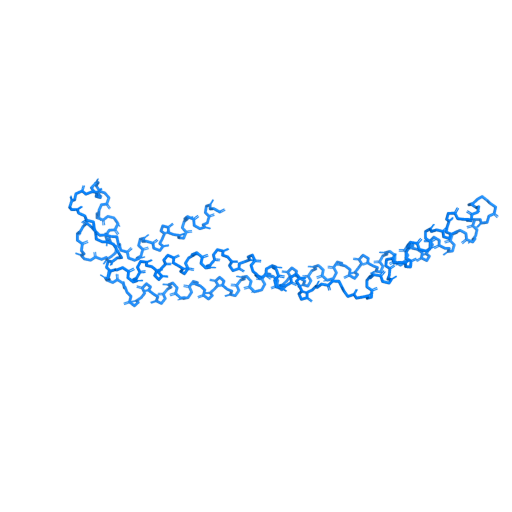 C CA . TYR A 1 96 ? 6.809 3.525 -0.188 1.00 89.44 96 TYR A CA 1
ATOM 789 C C . TYR A 1 96 ? 8.276 3.122 -0.356 1.00 89.44 96 TYR A C 1
ATOM 791 O O . TYR A 1 96 ? 8.857 3.392 -1.405 1.00 89.44 96 TYR A O 1
ATOM 799 N N . SER A 1 97 ? 8.853 2.409 0.616 1.00 89.81 97 SER A N 1
ATOM 800 C CA . SER A 1 97 ? 10.234 1.928 0.521 1.00 89.81 97 SER A CA 1
ATOM 801 C C . SER A 1 97 ? 10.431 0.980 -0.665 1.00 89.81 97 SER A C 1
ATOM 803 O O . SER A 1 97 ? 11.384 1.149 -1.425 1.00 89.81 97 SER A O 1
ATOM 805 N N . ALA A 1 98 ? 9.494 0.055 -0.901 1.00 87.88 98 ALA A N 1
ATOM 806 C CA . ALA A 1 98 ? 9.534 -0.838 -2.056 1.00 87.88 98 ALA A CA 1
ATOM 807 C C . ALA A 1 98 ? 9.459 -0.082 -3.394 1.00 87.88 98 ALA A C 1
ATOM 809 O O . ALA A 1 98 ? 10.181 -0.422 -4.331 1.00 87.88 98 ALA A O 1
ATOM 810 N N . ARG A 1 99 ? 8.631 0.969 -3.488 1.00 86.75 99 ARG A N 1
ATOM 811 C CA . ARG A 1 99 ? 8.548 1.819 -4.690 1.00 86.75 99 ARG A CA 1
ATOM 812 C C . ARG A 1 99 ? 9.846 2.573 -4.954 1.00 86.75 99 ARG A C 1
ATOM 814 O O . ARG A 1 99 ? 10.298 2.603 -6.095 1.00 86.75 99 ARG A O 1
ATOM 821 N N . VAL A 1 100 ? 10.450 3.155 -3.917 1.00 89.44 100 VAL A N 1
ATOM 822 C CA . VAL A 1 100 ? 11.737 3.860 -4.037 1.00 89.44 100 VAL A CA 1
ATOM 823 C C . VAL A 1 100 ? 12.834 2.896 -4.487 1.00 89.44 100 VAL A C 1
ATOM 825 O O . VAL A 1 100 ? 13.573 3.202 -5.422 1.00 89.44 100 VAL A O 1
ATOM 828 N N . PHE A 1 101 ? 12.903 1.710 -3.880 1.00 88.38 101 PHE A N 1
ATOM 829 C CA . PHE A 1 101 ? 13.867 0.681 -4.263 1.00 88.38 101 PHE A CA 1
ATOM 830 C C . PHE A 1 101 ? 13.678 0.227 -5.717 1.00 88.38 101 PHE A C 1
ATOM 832 O O . PHE A 1 101 ? 14.643 0.176 -6.474 1.00 88.38 101 PHE A O 1
ATOM 839 N N . ASN A 1 102 ? 12.439 -0.038 -6.138 1.00 85.69 102 ASN A N 1
ATOM 840 C CA . ASN A 1 102 ? 12.141 -0.431 -7.515 1.00 85.69 102 ASN A CA 1
ATOM 841 C C . ASN A 1 102 ? 12.544 0.661 -8.525 1.00 85.69 102 ASN A C 1
ATOM 843 O O . ASN A 1 102 ? 13.214 0.361 -9.512 1.00 85.69 102 ASN A O 1
ATOM 847 N N . GLY A 1 103 ? 12.240 1.930 -8.231 1.00 85.69 103 GLY A N 1
ATOM 848 C CA . GLY A 1 103 ? 12.671 3.063 -9.054 1.00 85.69 103 GLY A CA 1
ATOM 849 C C . GLY A 1 103 ? 14.194 3.177 -9.168 1.00 85.69 103 GLY A C 1
ATOM 850 O O . GLY A 1 103 ? 14.710 3.445 -10.253 1.00 85.69 103 GLY A O 1
ATOM 851 N N . LEU A 1 104 ? 14.926 2.908 -8.082 1.00 89.06 104 LEU A N 1
ATOM 852 C CA . LEU A 1 104 ? 16.390 2.893 -8.093 1.00 89.06 104 LEU A CA 1
ATOM 853 C C . LEU A 1 104 ? 16.940 1.769 -8.982 1.00 89.06 104 LEU A C 1
ATOM 855 O O . LEU A 1 104 ? 17.844 2.014 -9.780 1.00 89.06 104 LEU A O 1
ATOM 859 N N . VAL A 1 105 ? 16.379 0.559 -8.888 1.00 85.44 105 VAL A N 1
ATOM 860 C CA . VAL A 1 105 ? 16.767 -0.575 -9.745 1.00 85.44 105 VAL A CA 1
ATOM 861 C C . VAL A 1 105 ? 16.522 -0.248 -11.218 1.00 85.44 105 VAL A C 1
ATOM 863 O O . VAL A 1 105 ? 17.415 -0.459 -12.037 1.00 85.44 105 VAL A O 1
ATOM 866 N N . ILE A 1 106 ? 15.363 0.330 -11.556 1.00 82.88 106 ILE A N 1
ATOM 867 C CA . ILE A 1 106 ? 15.046 0.766 -12.925 1.00 82.88 106 ILE A CA 1
ATOM 868 C C . ILE A 1 106 ? 16.064 1.804 -13.410 1.00 82.88 106 ILE A C 1
ATOM 870 O O . ILE A 1 106 ? 16.598 1.671 -14.508 1.00 82.88 106 ILE A O 1
ATOM 874 N N . LEU A 1 107 ? 16.387 2.805 -12.587 1.00 84.75 107 LEU A N 1
ATOM 875 C CA . LEU A 1 107 ? 17.352 3.850 -12.935 1.00 84.75 107 LEU A CA 1
ATOM 876 C C . LEU A 1 107 ? 18.760 3.281 -13.185 1.00 84.75 107 LEU A C 1
ATOM 878 O O . LEU A 1 107 ? 19.422 3.665 -14.151 1.00 84.75 107 LEU A O 1
ATOM 882 N N . ILE A 1 108 ? 19.208 2.340 -12.349 1.00 85.38 108 ILE A N 1
ATOM 883 C CA . ILE A 1 108 ? 20.481 1.629 -12.536 1.00 85.38 108 ILE A CA 1
ATOM 884 C C . ILE A 1 108 ? 20.454 0.831 -13.844 1.00 85.38 108 ILE A C 1
ATOM 886 O O . ILE A 1 108 ? 21.412 0.890 -14.615 1.00 85.38 108 ILE A O 1
ATOM 890 N N . MET A 1 109 ? 19.350 0.135 -14.124 1.00 80.06 109 MET A N 1
ATOM 891 C CA . MET A 1 109 ? 19.187 -0.672 -15.333 1.00 80.06 109 MET A CA 1
ATOM 892 C C . MET A 1 109 ? 19.204 0.197 -16.601 1.00 80.06 109 MET A C 1
ATOM 894 O O . MET A 1 109 ? 19.912 -0.139 -17.547 1.00 80.06 109 MET A O 1
ATOM 898 N N . LEU A 1 110 ? 18.527 1.355 -16.598 1.00 79.56 110 LEU A N 1
ATOM 899 C CA . LEU A 1 110 ? 18.593 2.330 -17.697 1.00 79.56 110 LEU A CA 1
ATOM 900 C C . LEU A 1 110 ? 20.007 2.871 -17.911 1.00 79.56 110 LEU A C 1
ATOM 902 O O . LEU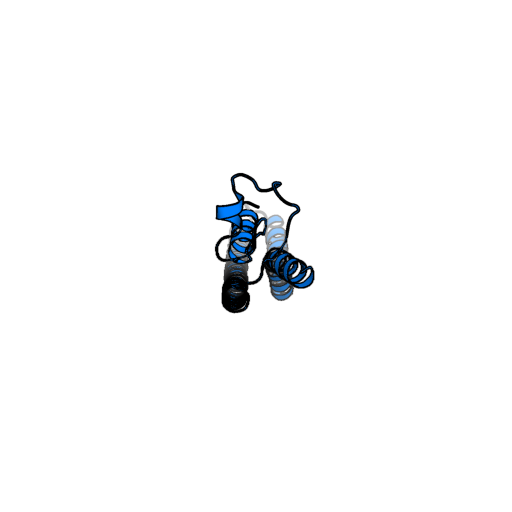 A 1 110 ? 20.401 3.113 -19.049 1.00 79.56 110 LEU A O 1
ATOM 906 N N . LYS A 1 111 ? 20.765 3.093 -16.831 1.00 81.56 111 LYS A N 1
ATOM 907 C CA . LYS A 1 111 ? 22.132 3.614 -16.929 1.00 81.56 111 LYS A CA 1
ATOM 908 C C . LYS A 1 111 ? 23.096 2.568 -17.490 1.00 81.56 111 LYS A C 1
ATOM 910 O O . LYS A 1 111 ? 23.938 2.918 -18.313 1.00 81.56 111 LYS A O 1
ATOM 915 N N . LEU A 1 112 ? 22.976 1.314 -17.049 1.00 79.94 112 LEU A N 1
ATOM 916 C CA . LEU A 1 112 ? 23.880 0.225 -17.427 1.00 79.94 112 LEU A CA 1
ATOM 917 C C . LEU A 1 112 ? 23.599 -0.309 -18.840 1.00 79.94 112 LEU A C 1
ATOM 919 O O . LEU A 1 112 ? 24.534 -0.537 -19.597 1.00 79.94 112 LEU A O 1
ATOM 923 N N . TYR A 1 113 ? 22.324 -0.439 -19.216 1.00 75.25 113 TYR A N 1
ATOM 924 C CA . TYR A 1 113 ? 21.884 -1.020 -20.493 1.00 75.25 113 TYR A CA 1
ATOM 925 C C . TYR A 1 113 ? 21.317 0.034 -21.456 1.00 75.25 113 TYR A C 1
ATOM 927 O O . TYR A 1 1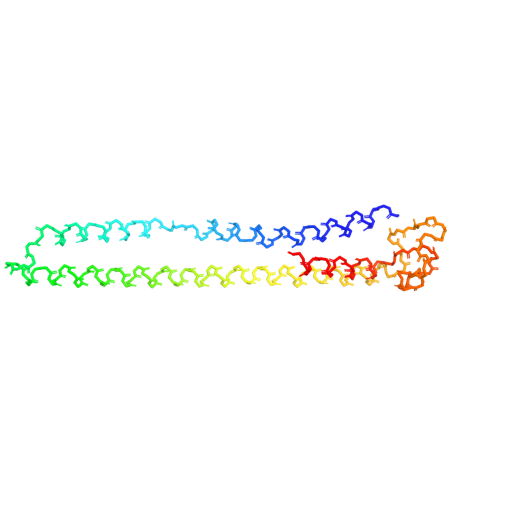13 ? 20.430 -0.245 -22.260 1.00 75.25 113 TYR A O 1
ATOM 935 N N . ARG A 1 114 ? 21.821 1.273 -21.378 1.00 68.19 114 ARG A N 1
ATOM 936 C CA . ARG A 1 114 ? 21.298 2.433 -22.123 1.00 68.19 114 ARG A CA 1
ATOM 937 C C . ARG A 1 114 ? 21.235 2.217 -23.639 1.00 68.19 114 ARG A C 1
ATOM 939 O O . ARG A 1 114 ? 20.360 2.765 -24.299 1.00 68.19 114 ARG A O 1
ATOM 946 N N . THR A 1 115 ? 22.193 1.476 -24.183 1.00 64.62 115 THR A N 1
ATOM 947 C CA . THR A 1 115 ? 22.402 1.309 -25.627 1.00 64.62 115 THR A CA 1
ATOM 948 C C . THR A 1 115 ? 21.916 -0.035 -26.161 1.00 64.62 115 THR A C 1
ATOM 950 O O . THR A 1 115 ? 21.862 -0.209 -27.378 1.00 64.62 115 THR A O 1
ATOM 953 N N . GLU A 1 116 ? 21.535 -0.976 -25.293 1.00 70.56 116 GLU A N 1
ATOM 954 C CA . GLU A 1 116 ? 21.109 -2.308 -25.725 1.00 70.56 116 GLU A CA 1
ATOM 955 C C . GLU A 1 116 ? 19.611 -2.335 -26.081 1.00 70.56 116 GLU A C 1
ATOM 957 O O . GLU A 1 116 ? 18.775 -1.902 -25.279 1.00 70.56 116 GLU A O 1
ATOM 962 N N . PRO A 1 117 ? 19.245 -2.830 -27.278 1.00 68.56 117 PRO A N 1
ATOM 963 C CA . PRO A 1 117 ? 17.851 -2.982 -27.671 1.00 68.56 117 PRO A CA 1
ATOM 964 C C . PRO A 1 117 ? 17.213 -4.153 -26.911 1.00 68.56 117 PRO A C 1
ATOM 966 O O . PRO A 1 117 ? 17.807 -5.225 -26.775 1.00 68.56 117 PRO A O 1
ATOM 969 N N . VAL A 1 118 ? 15.983 -3.965 -26.424 1.00 68.31 118 VAL A N 1
ATOM 970 C CA . VAL A 1 118 ? 15.253 -5.006 -25.676 1.00 68.31 118 VAL A CA 1
ATOM 971 C C . VAL A 1 118 ? 14.636 -6.028 -26.627 1.00 68.31 118 VAL A C 1
ATOM 973 O O . VAL A 1 118 ? 14.671 -7.228 -26.355 1.00 68.31 118 VAL A O 1
ATOM 976 N N . VAL A 1 119 ? 14.080 -5.554 -27.743 1.00 70.81 119 VAL A N 1
ATOM 977 C CA . VAL A 1 119 ? 13.454 -6.381 -28.780 1.00 70.81 119 VAL A CA 1
ATOM 978 C C . VAL A 1 119 ? 13.827 -5.817 -30.144 1.00 70.81 119 VAL A C 1
ATOM 980 O O . VAL A 1 119 ? 13.730 -4.608 -30.348 1.00 70.81 119 VAL A O 1
ATOM 983 N N . ILE A 1 120 ? 14.243 -6.695 -31.055 1.00 72.56 120 ILE A N 1
ATOM 984 C CA . ILE A 1 120 ? 14.482 -6.380 -32.466 1.00 72.56 120 ILE A CA 1
ATOM 985 C C . ILE A 1 120 ? 13.332 -6.982 -33.262 1.00 72.56 120 ILE A C 1
ATOM 987 O O . ILE A 1 120 ? 13.017 -8.164 -33.097 1.00 72.56 120 ILE A O 1
ATOM 991 N N . PHE A 1 121 ? 12.711 -6.170 -34.101 1.00 72.62 121 PHE A N 1
ATOM 992 C CA . PHE A 1 121 ? 11.597 -6.558 -34.945 1.00 72.62 121 PHE A CA 1
ATOM 993 C C . PHE A 1 121 ? 12.040 -6.758 -36.401 1.00 72.62 121 PHE A C 1
ATOM 995 O O . PHE A 1 121 ? 13.061 -6.216 -36.828 1.00 72.62 121 PHE A O 1
ATOM 1002 N N . PRO A 1 122 ? 11.298 -7.563 -37.185 1.00 72.94 122 PRO A N 1
ATOM 1003 C CA . PRO A 1 122 ? 11.492 -7.620 -38.627 1.00 72.94 122 PRO A CA 1
ATOM 1004 C C . PRO A 1 122 ? 11.183 -6.258 -39.263 1.00 72.94 122 PRO A C 1
ATOM 1006 O O . PRO A 1 122 ? 10.287 -5.538 -38.814 1.00 72.94 122 PRO A O 1
ATOM 1009 N N . LYS A 1 123 ? 11.928 -5.934 -40.325 1.00 73.88 123 LYS A N 1
ATOM 1010 C CA . LYS A 1 123 ? 11.935 -4.603 -40.938 1.00 73.88 123 LYS A CA 1
ATOM 1011 C C . LYS A 1 123 ? 10.542 -4.095 -41.304 1.00 73.88 123 LYS A C 1
ATOM 1013 O O . LYS A 1 123 ? 9.787 -4.798 -41.976 1.00 73.88 123 LYS A O 1
ATOM 1018 N N . GLY A 1 124 ? 10.244 -2.851 -40.926 1.00 70.25 124 GLY A N 1
ATOM 1019 C CA . GLY A 1 124 ? 9.057 -2.120 -41.379 1.00 70.25 124 GLY A CA 1
ATOM 1020 C C . GLY A 1 124 ? 7.788 -2.337 -40.553 1.00 70.25 124 GLY A C 1
ATOM 1021 O O . GLY A 1 124 ? 6.767 -1.726 -40.862 1.00 70.25 124 GLY A O 1
ATOM 1022 N N . ILE A 1 125 ? 7.825 -3.144 -39.487 1.00 75.25 125 ILE A N 1
ATOM 1023 C CA . ILE A 1 125 ? 6.636 -3.384 -38.649 1.00 75.25 125 ILE A CA 1
ATOM 1024 C C . ILE A 1 125 ? 6.320 -2.219 -37.699 1.00 75.25 125 ILE A C 1
ATOM 1026 O O . ILE A 1 125 ? 5.181 -2.062 -37.270 1.00 75.25 125 ILE A O 1
ATOM 1030 N N . LEU A 1 126 ? 7.325 -1.397 -37.374 1.00 70.25 126 LEU A N 1
ATOM 1031 C CA . LEU A 1 126 ? 7.207 -0.256 -36.460 1.00 70.25 126 LEU A CA 1
ATOM 1032 C C . LEU A 1 126 ? 7.078 1.089 -37.190 1.00 70.25 126 LEU A C 1
ATOM 1034 O O . LEU A 1 126 ? 7.069 2.143 -36.554 1.00 70.25 126 LEU A O 1
ATOM 1038 N N . TRP A 1 127 ? 6.963 1.088 -38.519 1.00 72.38 127 TRP A N 1
ATOM 1039 C CA . TRP A 1 127 ? 6.782 2.314 -39.293 1.00 72.38 127 TRP A CA 1
ATOM 1040 C C . TRP A 1 127 ? 5.393 2.917 -39.008 1.00 72.38 127 TRP A C 1
ATOM 1042 O O . TRP A 1 127 ? 4.403 2.191 -39.102 1.00 72.38 127 TRP A O 1
ATOM 1052 N N . PRO A 1 128 ? 5.253 4.213 -38.655 1.00 77.56 128 PRO A N 1
ATOM 1053 C CA . PRO A 1 128 ? 6.244 5.300 -38.670 1.00 77.56 128 PRO A CA 1
ATOM 1054 C C . PRO A 1 128 ? 6.912 5.617 -37.312 1.00 77.56 128 PRO A C 1
ATOM 1056 O O . PRO A 1 128 ? 7.738 6.527 -37.233 1.00 77.56 128 PRO A O 1
ATOM 1059 N N . LEU A 1 129 ? 6.547 4.920 -36.232 1.00 76.31 129 LEU A N 1
ATOM 1060 C CA . LEU A 1 129 ? 6.999 5.217 -34.865 1.00 76.31 129 LEU A CA 1
ATOM 1061 C C . LEU A 1 129 ? 8.401 4.674 -34.534 1.00 76.31 129 LEU A C 1
ATOM 1063 O O . LEU A 1 129 ? 8.921 4.963 -33.458 1.00 76.31 129 LEU A O 1
ATOM 1067 N N . ASP A 1 130 ? 9.032 3.935 -35.445 1.00 73.50 130 ASP A N 1
ATOM 1068 C CA . ASP A 1 130 ? 10.330 3.279 -35.249 1.00 73.50 130 ASP A CA 1
ATOM 1069 C C . ASP A 1 130 ? 11.418 4.226 -34.712 1.00 73.50 130 ASP A C 1
ATOM 1071 O O . ASP A 1 130 ? 12.096 3.924 -33.733 1.00 73.50 130 ASP A O 1
ATOM 1075 N N . LYS A 1 131 ? 11.508 5.454 -35.240 1.00 73.62 131 LYS A N 1
ATOM 1076 C CA . LYS A 1 131 ? 12.467 6.469 -34.754 1.00 73.62 131 LYS A CA 1
ATOM 1077 C C . LYS A 1 131 ? 12.218 6.916 -33.310 1.00 73.62 131 LYS A C 1
ATOM 1079 O O . LYS A 1 131 ? 13.152 7.311 -32.620 1.00 73.62 131 LYS A O 1
ATOM 1084 N N . ILE A 1 132 ? 10.963 6.894 -32.865 1.00 76.44 132 ILE A N 1
ATOM 1085 C CA . ILE A 1 132 ? 10.579 7.285 -31.505 1.00 76.44 132 ILE A CA 1
ATOM 1086 C C . ILE A 1 132 ? 10.823 6.115 -30.546 1.00 76.44 132 ILE A C 1
ATOM 1088 O O . ILE A 1 132 ? 11.346 6.330 -29.456 1.00 76.44 132 ILE A O 1
ATOM 1092 N N . LEU A 1 133 ? 10.486 4.883 -30.947 1.00 74.94 133 LEU A N 1
ATOM 1093 C CA . LEU A 1 133 ? 10.661 3.689 -30.110 1.00 74.94 133 LEU A CA 1
ATOM 1094 C C . LEU A 1 133 ? 12.128 3.251 -29.975 1.00 74.94 133 LEU A C 1
ATOM 1096 O O . LEU A 1 133 ? 12.509 2.725 -28.924 1.00 74.94 133 LEU A O 1
ATOM 1100 N N . SER A 1 134 ? 12.944 3.484 -31.004 1.00 74.31 134 SER A N 1
ATOM 1101 C CA . SER A 1 134 ? 14.367 3.129 -31.007 1.00 74.31 134 SER A CA 1
ATOM 1102 C C . SER A 1 134 ? 15.223 4.090 -30.191 1.00 74.31 134 SER A C 1
ATOM 1104 O O . SER A 1 134 ? 16.232 3.663 -29.643 1.00 74.31 134 SER A O 1
ATOM 1106 N N . TRP A 1 135 ? 14.821 5.349 -29.997 1.00 66.62 135 TRP A N 1
ATOM 1107 C CA . TRP A 1 135 ? 15.581 6.310 -29.190 1.00 66.62 135 TRP A CA 1
ATOM 1108 C C . TRP A 1 135 ? 15.653 5.859 -27.718 1.00 66.62 135 TRP A C 1
ATOM 1110 O O . TRP A 1 135 ? 14.606 5.553 -27.136 1.00 66.62 135 TRP A O 1
ATOM 1120 N N . PRO A 1 136 ? 16.830 5.790 -27.051 1.00 67.31 136 PRO A N 1
ATOM 1121 C CA . PRO A 1 136 ? 18.196 6.195 -27.437 1.00 67.31 136 PRO A CA 1
ATOM 1122 C C . PRO A 1 136 ? 19.116 5.067 -27.976 1.00 67.31 136 PRO A C 1
ATOM 1124 O O . PRO A 1 136 ? 20.337 5.231 -28.012 1.00 67.31 136 PRO A O 1
ATOM 1127 N N . SER A 1 137 ? 18.571 3.905 -28.334 1.00 68.50 137 SER A N 1
ATOM 1128 C CA . SER A 1 137 ? 19.309 2.810 -28.975 1.00 68.50 137 SER A CA 1
ATOM 1129 C C . SER A 1 137 ? 19.659 3.136 -30.436 1.00 68.50 137 SER A C 1
ATOM 1131 O O . SER A 1 137 ? 19.017 3.962 -31.080 1.00 68.50 137 SER A O 1
ATOM 1133 N N . THR A 1 138 ? 20.714 2.504 -30.954 1.00 65.69 138 THR A N 1
ATOM 1134 C CA . THR A 1 138 ? 21.261 2.751 -32.304 1.00 65.69 138 THR A CA 1
ATOM 1135 C C . THR A 1 138 ? 20.733 1.758 -33.351 1.00 65.69 138 THR A C 1
ATOM 1137 O O . THR A 1 138 ? 21.031 1.900 -34.531 1.00 65.69 138 THR A O 1
ATOM 1140 N N . TYR A 1 139 ? 19.960 0.748 -32.940 1.00 68.25 139 TYR A N 1
ATOM 1141 C CA . TYR A 1 139 ? 19.461 -0.303 -33.831 1.00 68.25 139 TYR A CA 1
ATOM 1142 C C . TYR A 1 139 ? 18.107 0.084 -34.454 1.00 68.25 139 TYR A C 1
ATOM 1144 O O . TYR A 1 139 ? 17.163 0.405 -33.730 1.00 68.25 139 TYR A O 1
ATOM 1152 N N . GLU A 1 140 ? 18.019 0.024 -35.786 1.00 67.00 140 GLU A N 1
ATOM 1153 C CA . GLU A 1 140 ? 16.774 0.195 -36.558 1.00 67.00 140 GLU A CA 1
ATOM 1154 C C . GLU A 1 140 ? 15.782 -0.949 -36.265 1.00 67.00 140 GLU A C 1
ATOM 1156 O O . GLU A 1 140 ? 16.209 -2.071 -35.970 1.00 67.00 140 GLU A O 1
ATOM 1161 N N . ASP A 1 141 ? 14.473 -0.667 -36.312 1.00 71.19 141 ASP A N 1
ATOM 1162 C CA . ASP A 1 141 ? 13.393 -1.619 -36.004 1.00 71.19 141 ASP A CA 1
ATOM 1163 C C . ASP A 1 141 ? 13.497 -2.252 -34.597 1.00 71.19 141 ASP A C 1
ATOM 1165 O O . ASP A 1 141 ? 13.197 -3.432 -34.395 1.00 71.19 141 ASP A O 1
ATOM 1169 N N . SER A 1 142 ? 13.936 -1.488 -33.590 1.00 74.38 142 SER A N 1
ATOM 1170 C CA . SER A 1 142 ? 14.113 -1.993 -32.221 1.00 74.38 142 SER A CA 1
ATOM 1171 C C . SER A 1 142 ? 13.475 -1.109 -31.151 1.00 74.38 142 SER A C 1
ATOM 1173 O O . SER A 1 142 ? 13.341 0.102 -31.309 1.00 74.38 142 SER A O 1
ATOM 1175 N N . ILE A 1 143 ? 13.078 -1.721 -30.031 1.00 77.25 143 ILE A N 1
ATOM 1176 C CA . ILE A 1 143 ? 12.557 -0.991 -28.867 1.00 77.25 143 ILE A CA 1
ATOM 1177 C C . ILE A 1 143 ? 13.680 -0.802 -27.854 1.00 77.25 143 ILE A C 1
ATOM 1179 O O . ILE A 1 143 ? 14.259 -1.773 -27.347 1.00 77.25 143 ILE A O 1
ATOM 1183 N N . SER A 1 144 ? 13.960 0.457 -27.523 1.00 79.81 144 SER A N 1
ATOM 1184 C CA . SER A 1 144 ? 14.941 0.798 -26.500 1.00 79.81 144 SER A CA 1
ATOM 1185 C C . SER A 1 144 ? 14.456 0.406 -25.102 1.00 79.81 144 SER A C 1
ATOM 1187 O O . SER A 1 144 ? 13.260 0.429 -24.795 1.00 79.81 144 SER A O 1
ATOM 1189 N N . LEU A 1 145 ? 15.392 0.096 -24.202 1.00 75.38 145 LEU A N 1
ATOM 1190 C CA . LEU A 1 145 ? 15.055 -0.191 -22.805 1.00 75.38 145 LEU A CA 1
ATOM 1191 C C . LEU A 1 145 ? 14.366 0.999 -22.126 1.00 75.38 145 LEU A C 1
ATOM 1193 O O . LEU A 1 145 ? 13.462 0.808 -21.315 1.00 75.38 145 LEU A O 1
ATOM 1197 N N . ALA A 1 146 ? 14.740 2.226 -22.489 1.00 76.69 146 ALA A N 1
ATOM 1198 C CA . ALA A 1 146 ? 14.109 3.438 -21.976 1.00 76.69 146 ALA A CA 1
ATOM 1199 C C . ALA A 1 146 ? 12.635 3.546 -22.403 1.00 76.69 146 ALA A C 1
ATOM 1201 O O . ALA A 1 146 ? 11.776 3.839 -21.571 1.00 76.69 146 ALA A O 1
ATOM 1202 N N . MET A 1 147 ? 12.317 3.244 -23.665 1.00 78.56 147 MET A N 1
ATOM 1203 C CA . MET A 1 147 ? 10.929 3.261 -24.128 1.00 78.56 147 MET A CA 1
ATOM 1204 C C . MET A 1 147 ? 10.115 2.099 -23.569 1.00 78.56 147 MET A C 1
ATOM 1206 O O . MET A 1 147 ? 8.983 2.301 -23.132 1.00 78.56 147 MET A O 1
ATOM 1210 N N . TRP A 1 148 ? 10.702 0.905 -23.484 1.00 81.81 148 TRP A N 1
ATOM 1211 C CA . TRP A 1 148 ? 10.048 -0.254 -22.877 1.00 81.81 148 TRP A CA 1
ATOM 1212 C C . TRP A 1 148 ? 9.682 -0.012 -21.405 1.00 81.81 148 TRP A C 1
ATOM 1214 O O . TRP A 1 148 ? 8.550 -0.242 -20.985 1.00 81.81 148 TRP A O 1
ATOM 1224 N N . THR A 1 149 ? 10.618 0.521 -20.621 1.00 78.06 149 THR A N 1
ATOM 1225 C CA . THR A 1 149 ? 10.390 0.868 -19.208 1.00 78.06 149 THR A CA 1
ATOM 1226 C C . THR A 1 149 ? 9.382 2.006 -19.036 1.00 78.06 149 THR A C 1
ATOM 1228 O O . THR A 1 149 ? 8.554 1.954 -18.124 1.00 78.06 149 THR A O 1
ATOM 1231 N N . GLY A 1 150 ? 9.389 2.998 -19.932 1.00 79.38 150 GLY A N 1
ATOM 1232 C CA . GLY A 1 150 ? 8.380 4.056 -19.978 1.00 79.38 150 GLY A CA 1
ATOM 1233 C C . GLY A 1 150 ? 6.970 3.511 -20.215 1.00 79.38 150 GLY A C 1
ATOM 1234 O O . GLY A 1 150 ? 6.059 3.811 -19.441 1.00 79.38 150 GLY A O 1
ATOM 1235 N N . LEU A 1 151 ? 6.802 2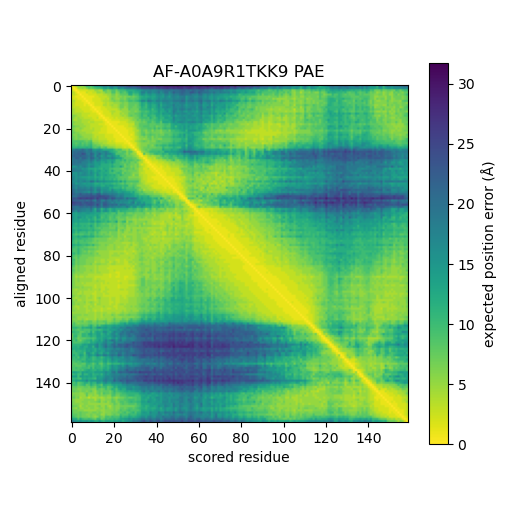.648 -21.222 1.00 80.88 151 LEU A N 1
ATOM 1236 C CA . LEU A 1 151 ? 5.527 1.988 -21.523 1.00 80.88 151 LEU A CA 1
ATOM 1237 C C . LEU A 1 151 ? 5.040 1.137 -20.349 1.00 80.88 151 LEU A C 1
ATOM 1239 O O . LEU A 1 151 ? 3.895 1.284 -19.926 1.00 80.88 151 LEU A O 1
ATOM 1243 N N . LEU A 1 152 ? 5.909 0.303 -19.770 1.00 79.88 152 LEU A N 1
ATOM 1244 C CA . LEU A 1 152 ? 5.553 -0.523 -18.613 1.00 79.88 152 LEU A CA 1
ATOM 1245 C C . LEU A 1 152 ? 5.161 0.323 -17.397 1.00 79.88 152 LEU A C 1
ATOM 1247 O O . LEU A 1 152 ? 4.214 -0.019 -16.693 1.00 79.88 152 LEU A O 1
ATOM 1251 N N . THR A 1 153 ? 5.824 1.460 -17.181 1.00 77.88 153 THR A N 1
ATOM 1252 C CA . THR A 1 153 ? 5.457 2.390 -16.107 1.00 77.88 153 THR A CA 1
ATOM 1253 C C . THR A 1 153 ? 4.071 2.986 -16.342 1.00 77.88 153 THR A C 1
ATOM 1255 O O . THR A 1 153 ? 3.274 3.043 -15.407 1.00 77.88 153 THR A O 1
ATOM 1258 N N . ILE A 1 154 ? 3.753 3.399 -17.571 1.00 80.38 154 ILE A N 1
ATOM 1259 C CA . ILE A 1 154 ? 2.426 3.925 -17.918 1.00 80.38 154 ILE A CA 1
ATOM 1260 C C . ILE A 1 154 ? 1.364 2.846 -17.691 1.0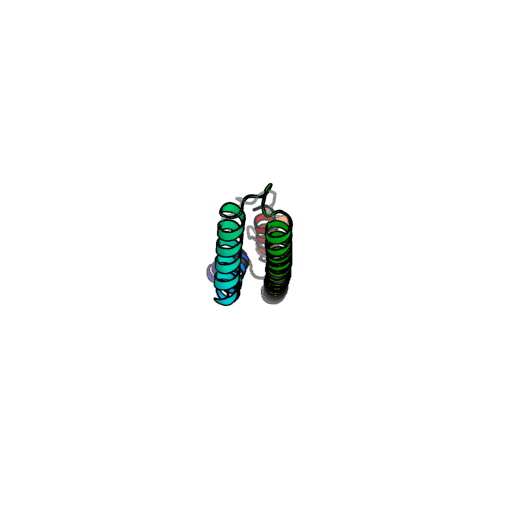0 80.38 154 ILE A C 1
ATOM 1262 O O . ILE A 1 154 ? 0.424 3.077 -16.936 1.00 80.38 154 ILE A O 1
ATOM 1266 N N . VAL A 1 155 ? 1.565 1.646 -18.241 1.00 80.50 155 VAL A N 1
ATOM 1267 C CA . VAL A 1 155 ? 0.640 0.510 -18.083 1.00 80.50 155 VAL A CA 1
ATOM 1268 C C . VAL A 1 155 ? 0.417 0.167 -16.607 1.00 80.50 155 VAL A C 1
ATOM 1270 O O . VAL A 1 155 ? -0.724 -0.011 -16.185 1.00 80.50 155 VAL A O 1
ATOM 1273 N N . SER A 1 156 ? 1.483 0.154 -15.800 1.00 73.75 156 SER A N 1
ATOM 1274 C CA . SER A 1 156 ? 1.400 -0.113 -14.356 1.00 73.75 156 SER A CA 1
ATOM 1275 C C . SER A 1 156 ? 0.675 0.972 -13.552 1.00 73.75 156 SER A C 1
ATOM 1277 O O . SER A 1 156 ? 0.251 0.709 -12.433 1.00 73.75 156 SER A O 1
ATOM 1279 N N . ARG A 1 157 ? 0.572 2.200 -14.081 1.00 71.88 157 ARG A N 1
ATOM 1280 C CA . ARG A 1 157 ? -0.166 3.305 -13.447 1.00 71.88 157 ARG A CA 1
ATOM 1281 C C . ARG A 1 157 ? -1.627 3.352 -13.879 1.00 71.88 157 ARG A C 1
ATOM 1283 O O . ARG A 1 157 ? -2.445 3.889 -13.141 1.00 71.88 157 ARG A O 1
ATOM 1290 N N . THR A 1 158 ? -1.927 2.871 -15.083 1.00 73.56 158 THR A N 1
ATOM 1291 C CA . THR A 1 158 ? -3.282 2.856 -15.648 1.00 73.56 158 THR A CA 1
ATOM 1292 C C . THR A 1 158 ? -4.104 1.653 -15.172 1.00 73.56 158 THR A C 1
ATOM 1294 O O . THR A 1 158 ? -5.329 1.731 -15.191 1.00 73.56 158 THR A O 1
ATOM 1297 N N . THR A 1 159 ? -3.444 0.572 -14.743 1.00 55.25 159 THR A N 1
ATOM 1298 C CA . THR A 1 159 ? -4.064 -0.655 -14.203 1.00 55.25 159 THR A CA 1
ATOM 1299 C C . THR A 1 159 ? -4.129 -0.617 -12.681 1.00 55.25 159 THR A C 1
ATOM 1301 O O . THR A 1 159 ? -5.168 -1.027 -12.120 1.00 55.25 159 THR A O 1
#

Sequence (159 aa):
MSTLFIISTSLYLFSYVIPSVIKYIVGWFFSEPKGEQNLRSEMIKLEQEMSSISMVDEFSRYTKVQRKHTKLREDFKNLVSVRMSARAKAVLFFTYSARVFNGLVILIMLKLYRTEPVVIFPKGILWPLDKILSWPSTYEDSISLAMWTGLLTIVSRTT

Radius of gyration: 28.99 Å; Cα contacts (8 Å, |Δi|>4): 119; chains: 1; bounding box: 62×20×80 Å

Solvent-accessible surface area (backbone atoms only — not comparable to full-atom values): 8692 Å² total; per-residue (Å²): 98,70,62,60,42,52,52,52,55,50,52,55,54,49,61,65,49,45,57,58,51,46,49,50,53,53,47,60,73,67,46,84,55,72,65,59,56,51,53,52,53,49,50,54,49,48,54,51,53,50,72,72,46,55,63,82,85,39,41,73,58,42,53,53,50,51,52,52,44,52,50,53,50,50,54,50,52,49,53,51,50,52,49,52,51,50,50,50,52,49,45,50,52,55,45,50,52,52,50,54,52,51,52,49,53,51,52,52,49,46,67,74,44,48,62,48,55,37,46,79,52,69,85,72,73,48,69,87,52,30,73,66,36,9,43,80,23,84,54,81,41,19,36,7,43,64,42,53,52,50,52,51,52,52,54,66,70,76,107

Secondary structure (DSSP, 8-state):
-HHHHHHHHHHHHHHHHHHHHHHHHHHHHTPPPHHHHHHHHHHHHHHHHHHHS-TTTSHHHHHHHHHHHHHHHHHHHHHHHHHHHHHHHHHHHHHHHHHHHHHHHHHHHHHHSTT-EEEEPPTTTTTTTHHHHHTT---TTEEEHHHHHHHHHHHHHH-

Foldseek 3Di:
DAPLLCVLVVLLVVLLCQLVVLLVVLCVVLDDDPVLVVLVVVLVVLVVVLVPDDCVPPVVVNVVSVVVSVVSVVVSVVVVVVSVVVSVVSSCVSNVVSVVVSVVVLVVCCVVQVAPFNDADDPPPCPPCQVVQCPPYPDTRTGGSVNVNVVSVVVSVVD